Protein AF-A0A2V5MMM9-F1 (afdb_monomer_lite)

Radius of gyration: 22.58 Å; chains: 1; bounding box: 39×38×64 Å

Sequence (157 aa):
MYRELVSLNAQHQRDELFYAAVDGEMRTTLDNFLRVLIEQPDSLETARLLDYRHSYDYDLRVWNATDPQAPLQSVDKQSGKMSGGENQSPYFVAILASYLRAYQRHESRWKQPSLALVPIDEAFSKMDTGRIRDCIDAIQELDLQGVFSMSTELLRR

Foldseek 3Di:
DLLVLVVQVVVDDPPDDSQVVDDDPVNVVVVVLVCCCVVPVPDPVVVCSPPCVNSDDDWDWDDDPVDNVDDIDTLVVCVVPDDPAVNVVSVLVVLLVVLCVVQVLVDPDPDDDDLLEDEDEQPCVRHDPVVSVVSVVVCVVSVHHYDYHHDPVSVVD

Secondary structure (DSSP, 8-state):
-HHHHHHHHHHS-TTS-HHHH--THHHHHHHHHHHHHHH-TTSHHHHHHH-GGGG-----EE--SS-TTSPPEEHHHHTTTS-TTTTHHHHHHHHHHHHHHHTTTTSS---S----EEEETTTTTT--HHHHHHHHHHHHHTT-EEEE---TTTTT-

Structure (mmCIF, N/CA/C/O backbone):
data_AF-A0A2V5MMM9-F1
#
_entry.id   AF-A0A2V5MMM9-F1
#
loop_
_atom_site.group_PDB
_atom_site.id
_atom_site.type_symbol
_atom_site.label_atom_id
_atom_site.label_alt_id
_atom_site.label_comp_id
_atom_site.label_asym_id
_atom_site.label_entity_id
_atom_site.label_seq_id
_atom_site.pdbx_PDB_ins_code
_atom_site.Cartn_x
_atom_site.Cartn_y
_atom_site.Cartn_z
_atom_site.occupancy
_atom_site.B_iso_or_equiv
_atom_site.auth_seq_id
_atom_site.auth_comp_id
_atom_site.auth_asym_id
_atom_site.auth_atom_id
_atom_site.pdbx_PDB_model_num
ATOM 1 N N . MET A 1 1 ? 2.445 -3.695 25.470 1.00 55.09 1 MET A N 1
ATOM 2 C CA . MET A 1 1 ? 1.334 -3.741 26.439 1.00 55.09 1 MET A CA 1
ATOM 3 C C . MET A 1 1 ? -0.054 -3.949 25.837 1.00 55.09 1 MET A C 1
ATOM 5 O O . MET A 1 1 ? -0.468 -5.097 25.829 1.00 55.09 1 MET A O 1
ATOM 9 N N . TYR A 1 2 ? -0.780 -2.963 25.280 1.00 62.81 2 TYR A N 1
ATOM 10 C CA . TYR A 1 2 ? -2.129 -3.238 24.717 1.00 62.81 2 TYR A CA 1
ATOM 11 C C . TYR A 1 2 ? -2.123 -4.307 23.614 1.00 62.81 2 TYR A C 1
ATOM 13 O O . TYR A 1 2 ? -2.973 -5.191 23.583 1.00 62.81 2 TYR A O 1
ATOM 21 N N . ARG A 1 3 ? -1.090 -4.292 22.766 1.00 64.12 3 ARG A N 1
ATOM 22 C CA . ARG A 1 3 ? -0.850 -5.334 21.764 1.00 64.12 3 ARG A CA 1
ATOM 23 C C . ARG A 1 3 ? -0.660 -6.726 22.367 1.00 64.12 3 ARG A C 1
ATOM 25 O O . ARG A 1 3 ? -1.189 -7.692 21.833 1.00 64.12 3 ARG A O 1
ATOM 32 N N . GLU A 1 4 ? 0.090 -6.821 23.464 1.00 65.94 4 GLU A N 1
ATOM 33 C CA . GLU A 1 4 ? 0.335 -8.098 24.144 1.00 65.94 4 GLU A CA 1
ATOM 34 C C . GLU A 1 4 ? -0.971 -8.648 24.708 1.00 65.94 4 GLU A C 1
ATOM 36 O O . GLU A 1 4 ? -1.266 -9.816 24.482 1.00 65.94 4 GLU A O 1
ATOM 41 N N . LEU A 1 5 ? -1.805 -7.793 25.311 1.00 66.31 5 LEU A N 1
ATOM 42 C CA . LEU A 1 5 ? -3.145 -8.160 25.776 1.00 66.31 5 LEU A CA 1
ATOM 43 C C . LEU A 1 5 ? -4.028 -8.699 24.640 1.00 66.31 5 LEU A C 1
ATOM 45 O O . LEU A 1 5 ? -4.643 -9.750 24.801 1.00 66.31 5 LEU A O 1
ATOM 49 N N . VAL A 1 6 ? -4.055 -8.035 23.478 1.00 67.69 6 VAL A N 1
ATOM 50 C CA . VAL A 1 6 ? -4.818 -8.510 22.307 1.00 67.69 6 VAL A CA 1
ATOM 51 C C . VAL A 1 6 ? -4.263 -9.840 21.779 1.00 67.69 6 VAL A C 1
ATOM 53 O O . VAL A 1 6 ? -5.032 -10.750 21.476 1.00 67.69 6 VAL A O 1
ATOM 56 N N . SER A 1 7 ? -2.937 -9.994 21.706 1.00 65.19 7 SER A N 1
ATOM 57 C CA . SER A 1 7 ? -2.315 -11.243 21.244 1.00 65.19 7 SER A CA 1
ATOM 58 C C . SER A 1 7 ? -2.522 -12.417 22.205 1.00 65.19 7 SER A C 1
ATOM 60 O O . SER A 1 7 ? -2.774 -13.530 21.751 1.00 65.19 7 SER A O 1
ATOM 62 N N . LEU A 1 8 ? -2.477 -12.170 23.517 1.00 65.75 8 LEU A N 1
ATOM 63 C CA . LEU A 1 8 ? -2.738 -13.166 24.557 1.00 65.75 8 LEU A CA 1
ATOM 64 C C . LEU A 1 8 ? -4.209 -13.588 24.545 1.00 65.75 8 LEU A C 1
ATOM 66 O O . LEU A 1 8 ? -4.514 -14.768 24.689 1.00 65.75 8 LEU A O 1
ATOM 70 N N . ASN A 1 9 ? -5.125 -12.645 24.303 1.00 66.19 9 ASN A N 1
ATOM 71 C CA . ASN A 1 9 ? -6.545 -12.951 24.158 1.00 66.19 9 ASN A CA 1
ATOM 72 C C . ASN A 1 9 ? -6.806 -13.856 22.946 1.00 66.19 9 ASN A C 1
ATOM 74 O O . ASN A 1 9 ? -7.531 -14.836 23.064 1.00 66.19 9 ASN A O 1
ATOM 78 N N . ALA A 1 10 ? -6.154 -13.585 21.810 1.00 63.75 10 ALA A N 1
ATOM 79 C CA . ALA A 1 10 ? -6.273 -14.414 20.611 1.00 63.75 10 ALA A CA 1
ATOM 80 C C . ALA A 1 10 ? -5.719 -15.844 20.790 1.00 63.75 10 ALA A C 1
ATOM 82 O O . ALA A 1 10 ? -6.129 -16.752 20.067 1.00 63.75 10 ALA A O 1
ATOM 83 N N . GLN A 1 11 ? -4.784 -16.045 21.725 1.00 64.38 11 GLN A N 1
ATOM 84 C CA . GLN A 1 11 ? -4.196 -17.351 22.042 1.00 64.38 11 GLN A CA 1
ATOM 85 C C . GLN A 1 11 ? -5.021 -18.153 23.058 1.00 64.38 11 GLN A C 1
ATOM 87 O O . GLN A 1 11 ? -4.978 -19.385 23.032 1.00 64.38 11 GLN A O 1
ATOM 92 N N . HIS A 1 12 ? -5.789 -17.492 23.926 1.00 61.78 12 HIS A N 1
ATOM 93 C CA . HIS A 1 12 ? -6.671 -18.175 24.866 1.00 61.78 12 HIS A CA 1
ATOM 94 C C . HIS A 1 12 ? -7.948 -18.669 24.167 1.00 61.78 12 HIS A C 1
ATOM 96 O O . HIS A 1 12 ? -8.747 -17.899 23.636 1.00 61.78 12 HIS A O 1
ATOM 102 N N . GLN A 1 13 ? -8.133 -19.993 24.155 1.00 53.25 13 GLN A N 1
ATOM 103 C CA . GLN A 1 13 ? -9.363 -20.633 23.690 1.00 53.25 13 GLN A CA 1
ATOM 104 C C . GLN A 1 13 ? -10.554 -20.264 24.589 1.00 53.25 13 GLN A C 1
ATOM 106 O O . GLN A 1 13 ? -10.398 -19.996 25.776 1.00 53.25 13 GLN A O 1
ATOM 111 N N . ARG A 1 14 ? -11.748 -20.294 23.981 1.00 51.97 14 ARG A N 1
ATOM 112 C CA . ARG A 1 14 ? -13.072 -19.848 24.464 1.00 51.97 14 ARG A CA 1
ATOM 113 C C . ARG A 1 14 ? -13.515 -20.268 25.879 1.00 51.97 14 ARG A C 1
ATOM 115 O O . ARG A 1 14 ? -14.535 -19.748 26.323 1.00 51.97 14 ARG A O 1
ATOM 122 N N . ASP A 1 15 ? -12.798 -21.153 26.565 1.00 48.69 15 ASP A N 1
ATOM 123 C CA . ASP A 1 15 ? -13.303 -21.855 27.750 1.00 48.69 15 ASP A CA 1
ATOM 124 C C . ASP A 1 15 ? -12.700 -21.382 29.089 1.00 48.69 15 ASP A C 1
ATOM 126 O O . ASP A 1 15 ? -13.241 -21.712 30.143 1.00 48.69 15 ASP A O 1
ATOM 130 N N . GLU A 1 16 ? -11.652 -20.547 29.087 1.00 57.88 16 GLU A N 1
ATOM 131 C CA . GLU A 1 16 ? -11.095 -19.938 30.308 1.00 57.88 16 GLU A CA 1
ATOM 132 C C . GLU A 1 16 ? -11.277 -18.413 30.318 1.00 57.88 16 GLU A C 1
ATOM 134 O O . GLU A 1 16 ? -11.123 -17.732 29.302 1.00 57.88 16 GLU A O 1
ATOM 139 N N . LEU A 1 17 ? -11.606 -17.847 31.488 1.00 61.28 17 LEU A N 1
ATOM 140 C CA . LEU A 1 17 ? -11.683 -16.396 31.657 1.00 61.28 17 LEU A CA 1
ATOM 141 C C . LEU A 1 17 ? -10.287 -15.799 31.455 1.00 61.28 17 LEU A C 1
ATOM 143 O O . LEU A 1 17 ? -9.460 -15.837 32.359 1.00 61.28 17 LEU A O 1
ATOM 147 N N . PHE A 1 18 ? -10.065 -15.180 30.294 1.00 68.56 18 PHE A N 1
ATOM 148 C CA . PHE A 1 18 ? -8.869 -14.398 29.950 1.00 68.56 18 PHE A CA 1
ATOM 149 C C . PHE A 1 18 ? -8.390 -13.505 31.106 1.00 68.56 18 PHE A C 1
ATOM 151 O O . PHE A 1 18 ? -7.205 -13.411 31.396 1.00 68.56 18 PHE A O 1
ATOM 158 N N . TYR A 1 19 ? -9.334 -12.907 31.828 1.00 65.06 19 TYR A N 1
ATOM 159 C CA . TYR A 1 19 ? -9.080 -12.032 32.968 1.00 65.06 19 TYR A CA 1
ATOM 160 C C . TYR A 1 19 ? -8.394 -12.727 34.166 1.00 65.06 19 TYR A C 1
ATOM 162 O O . TYR A 1 19 ? -7.717 -12.072 34.951 1.00 65.06 19 TYR A O 1
ATOM 170 N N . ALA A 1 20 ? -8.560 -14.044 34.314 1.00 65.81 20 ALA A N 1
ATOM 171 C CA . ALA A 1 20 ? -7.916 -14.851 35.351 1.00 65.81 20 ALA A CA 1
ATOM 172 C C . ALA A 1 20 ? -6.514 -15.341 34.950 1.00 65.81 20 ALA A C 1
ATOM 174 O O . ALA A 1 20 ? -5.733 -15.699 35.825 1.00 65.81 20 ALA A O 1
ATOM 175 N N . ALA A 1 21 ? -6.197 -15.348 33.651 1.00 65.75 21 ALA A N 1
ATOM 176 C CA . ALA A 1 21 ? -4.900 -15.773 33.121 1.00 65.75 21 ALA A CA 1
ATOM 177 C C . ALA A 1 21 ? -3.867 -14.630 33.058 1.00 65.75 21 ALA A C 1
ATOM 179 O O . ALA A 1 21 ? -2.679 -14.869 32.844 1.00 65.75 21 ALA A O 1
ATOM 180 N N . VAL A 1 22 ? -4.315 -13.383 33.226 1.00 69.25 22 VAL A N 1
ATOM 181 C CA . VAL A 1 22 ? -3.474 -12.187 33.147 1.00 69.25 22 VAL A CA 1
ATOM 182 C C . VAL A 1 22 ? -3.094 -11.727 34.558 1.00 69.25 22 VAL A C 1
ATOM 184 O O . VAL A 1 22 ? -3.939 -11.226 35.300 1.00 69.25 22 VAL A O 1
ATOM 187 N N . ASP A 1 23 ? -1.811 -11.842 34.906 1.00 75.12 23 ASP A N 1
ATOM 188 C CA . ASP A 1 23 ? -1.265 -11.440 36.210 1.00 75.12 23 ASP A CA 1
ATOM 189 C C . ASP A 1 23 ? -0.315 -10.230 36.128 1.00 75.12 23 ASP A C 1
ATOM 191 O O . ASP A 1 23 ? 0.252 -9.896 35.084 1.00 75.12 23 ASP A O 1
ATOM 195 N N . GLY A 1 24 ? -0.139 -9.548 37.266 1.00 79.38 24 GLY A N 1
ATOM 196 C CA . GLY A 1 24 ? 0.830 -8.459 37.430 1.00 79.38 24 GLY A CA 1
ATOM 197 C C . GLY A 1 24 ? 0.507 -7.194 36.625 1.00 79.38 24 GLY A C 1
ATOM 198 O O . GLY A 1 24 ? -0.621 -6.704 36.622 1.00 79.38 24 GLY A O 1
ATOM 199 N N . GLU A 1 25 ? 1.515 -6.635 35.953 1.00 74.88 25 GLU A N 1
ATOM 200 C CA . GLU A 1 25 ? 1.443 -5.354 35.228 1.00 74.88 25 GLU A CA 1
ATOM 201 C C . GLU A 1 25 ? 0.417 -5.366 34.074 1.00 74.88 25 GLU A C 1
ATOM 203 O O . GLU A 1 25 ? -0.222 -4.352 33.769 1.00 74.88 25 GLU A O 1
ATOM 208 N N . MET A 1 26 ? 0.196 -6.533 33.459 1.00 72.12 26 MET A N 1
ATOM 209 C CA . MET A 1 26 ? -0.805 -6.692 32.401 1.00 72.12 26 MET A CA 1
ATOM 210 C C . MET A 1 26 ? -2.234 -6.595 32.940 1.00 72.12 26 MET A C 1
ATOM 212 O O . MET A 1 26 ? -3.103 -6.081 32.238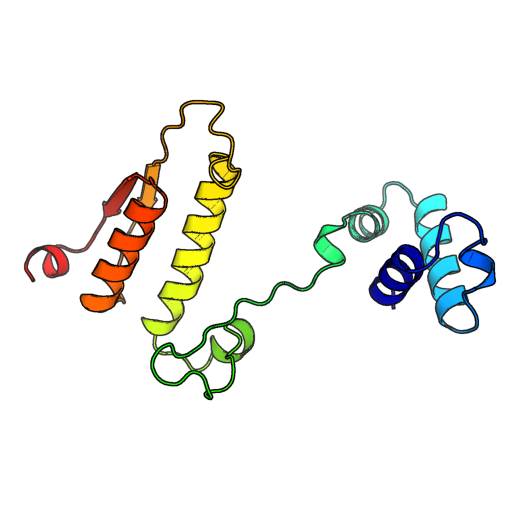 1.00 72.12 26 MET A O 1
ATOM 216 N N . ARG A 1 27 ? -2.477 -7.012 34.189 1.00 78.81 27 ARG A N 1
ATOM 217 C CA . ARG A 1 27 ? -3.795 -6.909 34.827 1.00 78.81 27 ARG A CA 1
ATOM 218 C C . ARG A 1 27 ? -4.163 -5.454 35.085 1.00 78.81 27 ARG A C 1
ATOM 220 O O . ARG A 1 27 ? -5.234 -5.015 34.691 1.00 78.81 27 ARG A O 1
ATOM 227 N N . THR A 1 28 ? -3.220 -4.671 35.606 1.00 81.75 28 THR A N 1
ATOM 228 C CA . THR A 1 28 ? -3.372 -3.214 35.758 1.00 81.75 28 THR A CA 1
ATOM 229 C C . THR A 1 28 ? -3.640 -2.524 34.419 1.00 81.75 28 THR A C 1
ATOM 231 O O . THR A 1 28 ? -4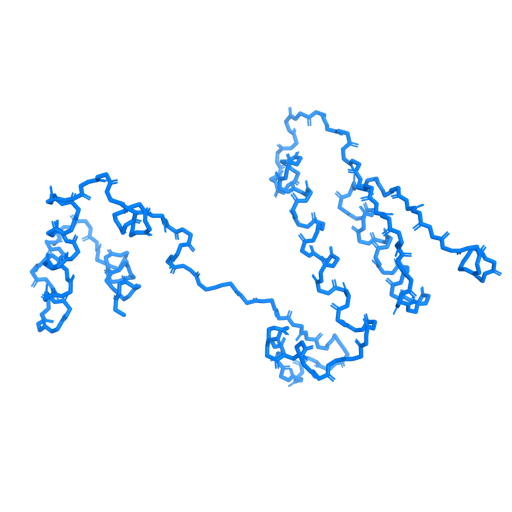.442 -1.594 34.331 1.00 81.75 28 THR A O 1
ATOM 234 N N . THR A 1 29 ? -2.979 -2.983 33.355 1.00 80.19 29 THR A N 1
ATOM 235 C CA . THR A 1 29 ? -3.190 -2.456 32.001 1.00 80.19 29 THR A CA 1
ATOM 236 C C . THR A 1 29 ? -4.587 -2.796 31.474 1.00 80.19 29 THR A C 1
ATOM 238 O O . THR A 1 29 ? -5.247 -1.930 30.903 1.00 80.19 29 THR A O 1
ATOM 241 N N . LEU A 1 30 ? -5.059 -4.026 31.697 1.00 80.75 30 LEU A N 1
ATOM 242 C CA . LEU A 1 30 ? -6.406 -4.472 31.338 1.00 80.75 30 LEU A CA 1
ATOM 243 C C . LEU A 1 30 ? -7.490 -3.723 32.127 1.00 80.75 30 LEU A C 1
ATOM 245 O O . LEU A 1 30 ? -8.505 -3.332 31.557 1.00 80.75 30 LEU A O 1
ATOM 249 N N . ASP A 1 31 ? -7.255 -3.452 33.407 1.00 84.75 31 ASP A N 1
ATOM 250 C CA . ASP A 1 31 ? -8.175 -2.679 34.246 1.00 84.75 31 ASP A CA 1
ATOM 251 C C . ASP A 1 31 ? -8.279 -1.232 33.781 1.00 84.75 31 ASP A C 1
ATOM 253 O O . ASP A 1 31 ? -9.379 -0.701 33.635 1.00 84.75 31 ASP A O 1
ATOM 257 N N . ASN A 1 32 ? -7.144 -0.602 33.473 1.00 84.12 32 ASN A N 1
ATOM 258 C CA . ASN A 1 32 ? -7.139 0.734 32.887 1.00 84.12 32 ASN A CA 1
ATOM 259 C C . ASN A 1 32 ? -7.844 0.758 31.524 1.00 84.12 32 ASN A C 1
ATOM 261 O O . ASN A 1 32 ? -8.595 1.696 31.265 1.00 84.12 32 ASN A O 1
ATOM 265 N N . PHE A 1 33 ? -7.646 -0.264 30.685 1.00 82.81 33 PHE A N 1
ATOM 266 C CA . PHE A 1 33 ? -8.345 -0.403 29.406 1.00 82.81 33 PHE A CA 1
ATOM 267 C C . PHE A 1 33 ? -9.864 -0.406 29.597 1.00 82.81 33 PHE A C 1
ATOM 269 O O . PHE A 1 33 ? -10.565 0.444 29.053 1.00 82.81 33 PHE A O 1
ATOM 276 N N . LEU A 1 34 ? -10.366 -1.343 30.409 1.00 84.75 34 LEU A N 1
ATOM 277 C CA . LEU A 1 34 ? -11.797 -1.510 30.656 1.00 84.75 34 LEU A CA 1
ATOM 278 C C . LEU A 1 34 ? -12.396 -0.270 31.320 1.00 84.75 34 LEU A C 1
ATOM 280 O O . LEU A 1 34 ? -13.491 0.148 30.949 1.00 84.75 34 LEU A O 1
ATOM 284 N N . ARG A 1 35 ? -11.665 0.359 32.247 1.00 86.88 35 ARG A N 1
ATOM 285 C CA . ARG A 1 35 ? -12.090 1.608 32.882 1.00 86.88 35 ARG A CA 1
ATOM 286 C C . ARG A 1 35 ? -12.291 2.721 31.856 1.00 86.88 35 ARG A C 1
ATOM 288 O O . ARG A 1 35 ? -13.337 3.357 31.871 1.00 86.88 35 ARG A O 1
ATOM 295 N N . VAL A 1 36 ? -11.332 2.939 30.952 1.00 85.06 36 VAL A N 1
ATOM 296 C CA . VAL A 1 36 ? -11.440 3.978 29.908 1.00 85.06 36 VAL A CA 1
ATOM 297 C C . VAL A 1 36 ? -12.637 3.715 28.988 1.00 85.06 36 VAL A C 1
ATOM 299 O O . VAL A 1 36 ? -13.395 4.641 28.703 1.00 85.06 36 VAL A O 1
ATOM 302 N N . LEU A 1 37 ? -12.865 2.454 28.603 1.00 84.31 37 LEU A N 1
ATOM 303 C CA . LEU A 1 37 ? -14.009 2.071 27.771 1.00 84.31 37 LEU A CA 1
ATOM 304 C C . LEU A 1 37 ? -15.367 2.314 28.451 1.00 84.31 37 LEU A C 1
ATOM 306 O O . LEU A 1 37 ? -16.322 2.694 27.777 1.00 84.31 37 LEU A O 1
ATOM 310 N N . ILE A 1 38 ? -15.463 2.083 29.765 1.00 86.94 38 ILE A N 1
ATOM 311 C CA . ILE A 1 38 ? -16.714 2.213 30.528 1.00 86.94 38 ILE A CA 1
ATOM 312 C C . ILE A 1 38 ? -16.980 3.667 30.933 1.00 86.94 38 ILE A C 1
ATOM 314 O O . ILE A 1 38 ? -18.105 4.145 30.809 1.00 86.94 38 ILE A O 1
ATOM 318 N N . GLU A 1 39 ? -15.966 4.371 31.438 1.00 88.62 39 GLU A N 1
ATOM 319 C CA . GLU A 1 39 ? -16.124 5.720 31.994 1.00 88.62 39 GLU A CA 1
ATOM 320 C C . GLU A 1 39 ? -16.161 6.805 30.913 1.00 88.62 39 GLU A C 1
ATOM 322 O O . GLU A 1 39 ? -16.742 7.868 31.132 1.00 88.62 39 GLU A O 1
ATOM 327 N N . GLN A 1 40 ? -15.532 6.567 29.757 1.00 86.81 40 GLN A N 1
ATOM 328 C CA . GLN A 1 40 ? -15.382 7.569 28.699 1.00 86.81 40 GLN A CA 1
ATOM 329 C C . GLN A 1 40 ? -15.633 6.982 27.298 1.00 86.81 40 GLN A C 1
ATOM 331 O O . GLN A 1 40 ? -14.742 7.039 26.441 1.00 86.81 40 GLN A O 1
ATOM 336 N N . PRO A 1 41 ? -16.834 6.439 27.025 1.00 78.56 41 PRO A N 1
ATOM 337 C CA . PRO A 1 41 ? -17.126 5.729 25.777 1.00 78.56 41 PRO A CA 1
ATOM 338 C C . PRO A 1 41 ? -16.963 6.602 24.521 1.00 78.56 41 PRO A C 1
ATOM 340 O O . PRO A 1 41 ? -16.512 6.109 23.493 1.00 78.56 41 PRO A O 1
ATOM 343 N N . ASP A 1 42 ? -17.240 7.905 24.620 1.00 84.12 42 ASP A N 1
ATOM 344 C CA . ASP A 1 42 ? -17.171 8.848 23.492 1.00 84.12 42 ASP A CA 1
ATOM 345 C C . ASP A 1 42 ? -15.843 9.626 23.413 1.00 84.12 42 ASP A C 1
ATOM 347 O O . ASP A 1 42 ? -15.713 10.590 22.655 1.00 84.12 42 ASP A O 1
ATOM 351 N N . SER A 1 43 ? -14.839 9.253 24.213 1.00 87.44 43 SER A N 1
ATOM 352 C CA . SER A 1 43 ? -13.541 9.931 24.175 1.00 87.44 43 SER A CA 1
ATOM 353 C C . SER A 1 43 ? -12.721 9.544 22.942 1.00 87.44 43 SER A C 1
ATOM 355 O O . SER A 1 43 ? -12.797 8.426 22.427 1.00 87.44 43 SER A O 1
ATOM 357 N N . LEU A 1 44 ? -11.855 10.462 22.500 1.00 82.44 44 LEU A N 1
ATOM 358 C CA . LEU A 1 44 ? -10.872 10.190 21.446 1.00 82.44 44 LEU A CA 1
ATOM 359 C C . LEU A 1 44 ? -9.942 9.021 21.816 1.00 82.44 44 LEU A C 1
ATOM 361 O O . LEU A 1 44 ? -9.521 8.269 20.941 1.00 82.44 44 LEU A O 1
ATOM 365 N N . GLU A 1 45 ? -9.637 8.862 23.104 1.00 81.19 45 GLU A N 1
ATOM 366 C CA . GLU A 1 45 ? -8.818 7.762 23.614 1.00 81.19 45 GLU A CA 1
ATOM 367 C C . GLU A 1 45 ? -9.537 6.417 23.469 1.00 81.19 45 GLU A C 1
ATOM 369 O O . GLU A 1 45 ? -8.955 5.474 22.937 1.00 81.19 45 GLU A O 1
ATOM 374 N N . THR A 1 46 ? -10.823 6.336 23.816 1.00 82.81 46 THR A N 1
ATOM 375 C CA . THR A 1 46 ? -11.643 5.138 23.572 1.00 82.81 46 THR A CA 1
ATOM 376 C C . THR A 1 46 ? -11.745 4.815 22.084 1.00 82.81 46 THR A C 1
ATOM 378 O O . THR A 1 46 ? -11.547 3.666 21.691 1.00 82.81 46 THR A O 1
ATOM 381 N N . ALA A 1 47 ? -11.966 5.821 21.232 1.00 82.75 47 ALA A N 1
ATOM 382 C CA . ALA A 1 47 ? -11.997 5.623 19.785 1.00 82.75 47 ALA A CA 1
ATOM 383 C C . ALA A 1 47 ? -10.668 5.063 19.242 1.00 82.75 47 ALA A C 1
ATOM 385 O O . ALA A 1 47 ? -10.678 4.166 18.404 1.00 82.75 47 ALA A O 1
ATOM 386 N N . ARG A 1 48 ? -9.523 5.541 19.749 1.00 82.06 48 ARG A N 1
ATOM 387 C CA . ARG A 1 48 ? -8.193 5.011 19.397 1.00 82.06 48 ARG A CA 1
ATOM 388 C C . ARG A 1 48 ? -7.973 3.587 19.897 1.00 82.06 48 ARG A C 1
ATOM 390 O O . ARG A 1 48 ? -7.416 2.777 19.166 1.00 82.06 48 ARG A O 1
ATOM 397 N N . LEU A 1 49 ? -8.393 3.290 21.126 1.00 80.19 49 LEU A N 1
ATOM 398 C CA . LEU A 1 49 ? -8.262 1.967 21.741 1.00 80.19 49 LEU A CA 1
ATOM 399 C C . LEU A 1 49 ? -9.119 0.905 21.037 1.00 80.19 49 LEU A C 1
ATOM 401 O O . LEU A 1 49 ? -8.703 -0.248 20.945 1.00 80.19 49 LEU A O 1
ATOM 405 N N . LEU A 1 50 ? -10.297 1.288 20.538 1.00 81.00 50 LEU A N 1
ATOM 406 C CA . LEU A 1 50 ? -11.206 0.405 19.801 1.00 81.00 50 LEU A CA 1
ATOM 407 C C . LEU A 1 50 ? -10.862 0.282 18.312 1.00 81.00 50 LEU A C 1
ATOM 409 O O . LEU A 1 50 ? -11.323 -0.646 17.643 1.00 81.00 50 LEU A O 1
ATOM 413 N N . ASP A 1 51 ? -10.057 1.194 17.771 1.00 82.31 51 ASP A N 1
ATOM 414 C CA . ASP A 1 51 ? -9.620 1.122 16.385 1.00 82.31 51 ASP A CA 1
ATOM 415 C C . ASP A 1 51 ? -8.501 0.085 16.223 1.00 82.31 51 ASP A C 1
ATOM 417 O O . ASP A 1 51 ? -7.317 0.318 16.485 1.00 82.31 51 ASP A O 1
ATOM 421 N N . TYR A 1 52 ? -8.900 -1.086 15.726 1.00 77.12 52 TYR A N 1
ATOM 422 C CA . TYR A 1 52 ? -8.022 -2.223 15.455 1.00 77.12 52 TYR A CA 1
ATOM 423 C C . TYR A 1 52 ? -6.810 -1.872 14.578 1.00 77.12 52 TYR A C 1
ATOM 425 O O . TYR A 1 52 ? -5.791 -2.562 14.642 1.00 77.12 52 TYR A O 1
ATOM 433 N N . ARG A 1 53 ? -6.871 -0.805 13.767 1.00 76.75 53 ARG A N 1
ATOM 434 C CA . ARG A 1 53 ? -5.746 -0.381 12.919 1.00 76.75 53 ARG A CA 1
ATOM 435 C C . ARG A 1 53 ? -4.530 0.027 13.745 1.00 76.75 53 ARG A C 1
ATOM 437 O O . ARG A 1 53 ? -3.414 -0.166 13.277 1.00 76.75 53 ARG A O 1
ATOM 444 N N . HIS A 1 54 ? -4.732 0.502 14.975 1.00 76.00 54 HIS A N 1
ATOM 445 C CA . HIS A 1 54 ? -3.657 0.843 15.911 1.00 76.00 54 HIS A CA 1
ATOM 446 C C . HIS A 1 54 ? -3.041 -0.372 16.622 1.00 76.00 54 HIS A C 1
ATOM 448 O O . HIS A 1 54 ? -2.060 -0.228 17.345 1.00 76.00 54 HIS A O 1
ATOM 454 N N . SER A 1 55 ? -3.585 -1.576 16.418 1.00 74.12 55 SER A N 1
ATOM 455 C CA . SER A 1 55 ? -3.040 -2.813 17.002 1.00 74.12 55 SER A CA 1
ATOM 456 C C . SER A 1 55 ? -1.930 -3.452 16.151 1.00 74.12 55 SER A C 1
ATOM 458 O O . SER A 1 55 ? -1.231 -4.362 16.613 1.00 74.12 55 SER A O 1
ATOM 460 N N . TYR A 1 56 ? -1.743 -2.979 14.915 1.00 74.94 56 TYR A N 1
ATOM 461 C CA . TYR A 1 56 ? -0.773 -3.511 13.961 1.00 74.94 56 TYR A CA 1
ATOM 462 C C . TYR A 1 56 ? 0.286 -2.468 13.599 1.00 74.94 56 TYR A C 1
ATOM 464 O O . TYR A 1 56 ? -0.029 -1.304 13.376 1.00 74.94 56 TYR A O 1
ATOM 472 N N . ASP A 1 57 ? 1.535 -2.926 13.499 1.00 76.25 57 ASP A N 1
ATOM 473 C CA . ASP A 1 57 ? 2.627 -2.158 12.908 1.00 76.25 57 ASP A CA 1
ATOM 474 C C . ASP A 1 57 ? 2.776 -2.662 11.480 1.00 76.25 57 ASP A C 1
ATOM 476 O O . ASP A 1 57 ? 2.916 -3.870 11.259 1.00 76.25 57 ASP A O 1
ATOM 480 N N . TYR A 1 58 ? 2.735 -1.743 10.528 1.00 76.94 58 TYR A N 1
ATOM 481 C CA . TYR A 1 58 ? 2.921 -2.041 9.118 1.00 76.94 58 TYR A CA 1
ATOM 482 C C . TYR A 1 58 ? 4.325 -1.591 8.729 1.00 76.94 58 TYR A C 1
ATOM 484 O O . TYR A 1 58 ? 4.713 -0.470 9.033 1.00 76.94 58 TYR A O 1
ATOM 492 N N . ASP A 1 59 ? 5.081 -2.472 8.082 1.00 82.38 59 ASP A N 1
ATOM 493 C CA . ASP A 1 59 ? 6.438 -2.197 7.613 1.00 82.38 59 ASP A CA 1
ATOM 494 C C . ASP A 1 59 ? 6.543 -2.678 6.169 1.00 82.38 59 ASP A C 1
ATOM 496 O O . ASP A 1 59 ? 6.249 -3.840 5.867 1.00 82.38 59 ASP A O 1
ATOM 500 N N . LEU A 1 60 ? 6.947 -1.780 5.275 1.00 82.88 60 LEU A N 1
ATOM 501 C CA . LEU A 1 60 ? 7.230 -2.128 3.892 1.00 82.88 60 LEU A CA 1
ATOM 502 C C . LEU A 1 60 ? 8.693 -2.550 3.793 1.00 82.88 60 LEU A C 1
ATOM 504 O O . LEU A 1 60 ? 9.598 -1.789 4.140 1.00 82.88 60 LEU A O 1
ATOM 508 N N . ARG A 1 61 ? 8.928 -3.769 3.307 1.00 84.31 61 ARG A N 1
ATOM 509 C CA . ARG A 1 61 ? 10.275 -4.328 3.182 1.00 84.31 61 ARG A CA 1
ATOM 510 C C . ARG A 1 61 ? 10.647 -4.548 1.732 1.00 84.31 61 ARG A C 1
ATOM 512 O O . ARG A 1 61 ? 9.851 -5.052 0.947 1.00 84.31 61 ARG A O 1
ATOM 519 N N . VAL A 1 62 ? 11.887 -4.207 1.417 1.00 82.19 62 VAL A N 1
ATOM 520 C CA . VAL A 1 62 ? 12.520 -4.439 0.125 1.00 82.19 62 VAL A CA 1
ATOM 521 C C . VAL A 1 62 ? 13.620 -5.473 0.316 1.00 82.19 62 VAL A C 1
ATOM 523 O O . VAL A 1 62 ? 14.325 -5.493 1.326 1.00 82.19 62 VAL A O 1
ATOM 526 N N . TRP A 1 63 ? 13.755 -6.351 -0.662 1.00 83.56 63 TRP A N 1
ATOM 527 C CA . TRP A 1 63 ? 14.797 -7.365 -0.721 1.00 83.56 63 TRP A CA 1
ATOM 528 C C . TRP A 1 63 ? 15.411 -7.383 -2.113 1.00 83.56 63 TRP A C 1
ATOM 530 O O . TRP A 1 63 ? 14.793 -6.932 -3.081 1.00 83.56 63 TRP A O 1
ATOM 540 N N . ASN A 1 64 ? 16.639 -7.882 -2.206 1.00 80.88 64 ASN A N 1
ATOM 541 C CA . ASN A 1 64 ? 17.315 -8.005 -3.482 1.00 80.88 64 ASN A CA 1
ATOM 542 C C . ASN A 1 64 ? 16.965 -9.353 -4.126 1.00 80.88 64 ASN A C 1
ATOM 544 O O . ASN A 1 64 ? 17.297 -10.405 -3.589 1.00 80.88 64 ASN A O 1
ATOM 548 N N . ALA A 1 65 ? 16.328 -9.322 -5.296 1.00 79.75 65 ALA A N 1
ATOM 549 C CA . ALA A 1 65 ? 15.986 -10.534 -6.034 1.00 79.75 65 ALA A CA 1
ATOM 550 C C . ALA A 1 65 ? 17.221 -11.294 -6.564 1.00 79.75 65 ALA A C 1
ATOM 552 O O . ALA A 1 65 ? 17.144 -12.505 -6.762 1.00 79.75 65 ALA A O 1
ATOM 553 N N . THR A 1 66 ? 18.354 -10.615 -6.790 1.00 84.19 66 THR A N 1
ATOM 554 C CA . THR A 1 66 ? 19.594 -11.245 -7.284 1.00 84.19 66 THR A CA 1
ATOM 555 C C . THR A 1 66 ? 20.483 -11.787 -6.169 1.00 84.19 66 THR A C 1
ATOM 557 O O . THR A 1 66 ? 21.297 -12.672 -6.423 1.00 84.19 66 THR A O 1
ATOM 560 N N . ASP A 1 67 ? 20.297 -11.306 -4.938 1.00 86.12 67 ASP A N 1
ATOM 561 C CA . ASP A 1 67 ? 20.948 -11.831 -3.737 1.00 86.12 67 ASP A CA 1
ATOM 562 C C . ASP A 1 67 ? 19.906 -12.101 -2.640 1.00 86.12 67 ASP A C 1
ATOM 564 O O . ASP A 1 67 ? 19.669 -11.253 -1.774 1.00 86.12 67 ASP A O 1
ATOM 568 N N . PRO A 1 68 ? 19.289 -13.296 -2.644 1.00 80.25 68 PRO A N 1
ATOM 569 C CA . PRO A 1 68 ? 18.295 -13.676 -1.645 1.00 80.25 68 PRO A CA 1
ATOM 570 C C . PRO A 1 68 ? 18.840 -13.783 -0.213 1.00 80.25 68 PRO A C 1
ATOM 572 O O . PRO A 1 68 ? 18.048 -13.899 0.720 1.00 80.25 68 PRO A O 1
ATOM 575 N N . GLN A 1 69 ? 20.168 -13.797 -0.023 1.00 85.25 69 GLN A N 1
ATOM 576 C CA . GLN A 1 69 ? 20.796 -13.823 1.304 1.00 85.25 69 GLN A CA 1
ATOM 577 C C . GLN A 1 69 ? 21.020 -12.415 1.871 1.00 85.25 69 GLN A C 1
ATOM 579 O O . GLN A 1 69 ? 21.338 -12.271 3.055 1.00 85.25 69 GLN A O 1
ATOM 584 N N . ALA A 1 70 ? 20.835 -11.371 1.058 1.00 82.69 70 ALA A N 1
ATOM 585 C CA . ALA A 1 70 ? 20.887 -9.999 1.526 1.00 82.69 70 ALA A CA 1
ATOM 586 C C . ALA A 1 70 ? 19.792 -9.742 2.584 1.00 82.69 70 ALA A C 1
ATOM 588 O O . ALA A 1 70 ? 18.669 -10.244 2.468 1.00 82.69 70 ALA A O 1
ATOM 589 N N . PRO A 1 71 ? 20.080 -8.937 3.624 1.00 80.44 71 PRO A N 1
ATOM 590 C CA . PRO A 1 71 ? 19.101 -8.649 4.662 1.00 80.44 71 PRO A CA 1
ATOM 591 C C . PRO A 1 71 ? 17.899 -7.900 4.081 1.00 80.44 71 PRO A C 1
ATOM 593 O O . PRO A 1 71 ? 18.069 -6.965 3.293 1.00 80.44 71 PRO A O 1
ATOM 596 N N . LEU A 1 72 ? 16.689 -8.264 4.525 1.00 82.00 72 LEU A N 1
ATOM 597 C CA . LEU A 1 72 ? 15.492 -7.477 4.231 1.00 82.00 72 LEU A CA 1
ATOM 598 C C . LEU A 1 72 ? 15.677 -6.065 4.773 1.00 82.00 72 LEU A C 1
ATOM 600 O O . LEU A 1 72 ? 16.060 -5.862 5.929 1.00 82.00 72 LEU A O 1
ATOM 604 N N . GLN A 1 73 ? 15.353 -5.092 3.941 1.00 81.00 73 GLN A N 1
ATOM 605 C CA . GLN A 1 73 ? 15.529 -3.695 4.263 1.00 81.00 73 GLN A CA 1
ATOM 606 C C . GLN A 1 73 ? 14.165 -3.041 4.466 1.00 81.00 73 GLN A C 1
ATOM 608 O O . GLN A 1 73 ? 13.291 -3.134 3.611 1.00 81.00 73 GLN A O 1
ATOM 613 N N . SER A 1 74 ? 13.964 -2.414 5.624 1.00 80.75 74 SER A N 1
ATOM 614 C CA . SER A 1 74 ? 12.740 -1.660 5.921 1.00 80.75 74 SER A CA 1
ATOM 615 C C . SER A 1 74 ? 12.809 -0.291 5.251 1.00 80.75 74 SER A C 1
ATOM 617 O O . SER A 1 74 ? 13.779 0.448 5.448 1.00 80.75 74 SER A O 1
ATOM 619 N N . VAL A 1 75 ? 11.767 0.049 4.493 1.00 78.88 75 VAL A N 1
ATOM 620 C CA . VAL A 1 75 ? 11.641 1.335 3.795 1.00 78.88 75 VAL A CA 1
ATOM 621 C C . VAL A 1 75 ? 11.628 2.488 4.797 1.00 78.88 75 VAL A C 1
ATOM 623 O O . VAL A 1 75 ? 12.355 3.463 4.605 1.00 78.88 75 VAL A O 1
ATOM 626 N N . ASP A 1 76 ? 10.912 2.347 5.915 1.00 74.31 76 ASP A N 1
ATOM 627 C CA . ASP A 1 76 ? 10.831 3.380 6.956 1.00 74.31 76 ASP A CA 1
ATOM 628 C C . ASP A 1 76 ? 12.205 3.700 7.557 1.00 74.31 76 ASP 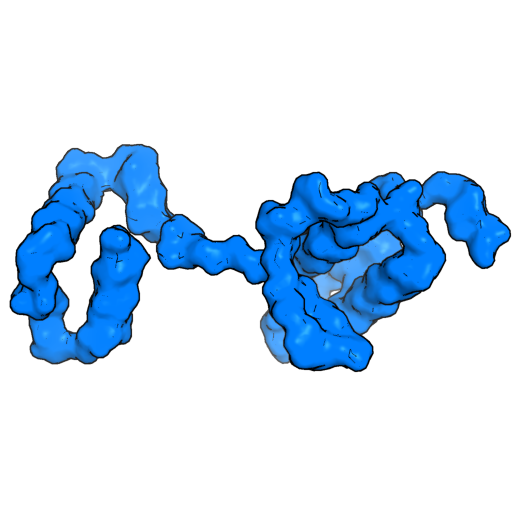A C 1
ATOM 630 O O . ASP A 1 76 ? 12.553 4.858 7.789 1.00 74.31 76 ASP A O 1
ATOM 634 N N . LYS A 1 77 ? 13.041 2.673 7.756 1.00 72.56 77 LYS A N 1
ATOM 635 C CA . LYS A 1 77 ? 14.400 2.837 8.298 1.00 72.56 77 LYS A CA 1
ATOM 636 C C . LYS A 1 77 ? 15.397 3.385 7.274 1.00 72.56 77 LYS A C 1
ATOM 638 O O . LYS A 1 77 ? 16.465 3.862 7.662 1.00 72.56 77 LYS A O 1
ATOM 643 N N . GLN A 1 78 ? 15.083 3.301 5.983 1.00 67.25 78 GLN A N 1
ATOM 644 C CA . GLN A 1 78 ? 15.981 3.674 4.889 1.00 67.25 78 GLN A CA 1
ATOM 645 C C . GLN A 1 78 ? 15.581 4.934 4.131 1.00 67.25 78 GLN A C 1
ATOM 647 O O . GLN A 1 78 ? 16.416 5.455 3.391 1.00 67.25 78 GLN A O 1
ATOM 652 N N . SER A 1 79 ? 14.380 5.477 4.353 1.00 59.12 79 SER A N 1
ATOM 653 C CA . SER A 1 79 ? 13.897 6.681 3.664 1.00 59.12 79 SER A CA 1
ATOM 654 C C . SER A 1 79 ? 14.853 7.881 3.782 1.00 59.12 79 SER A C 1
ATOM 656 O O . SER A 1 79 ? 14.835 8.756 2.921 1.00 59.12 79 SER A O 1
ATOM 658 N N . GLY A 1 80 ? 15.718 7.922 4.804 1.00 57.91 80 GLY A N 1
ATOM 659 C CA . GLY A 1 80 ? 16.754 8.953 4.967 1.00 57.91 80 GLY A CA 1
ATOM 660 C C . GLY A 1 80 ? 18.086 8.703 4.236 1.00 57.91 80 GLY A C 1
ATOM 661 O O . GLY A 1 80 ? 18.937 9.587 4.245 1.00 57.91 80 GLY A O 1
ATOM 662 N N . LYS A 1 81 ? 18.309 7.521 3.643 1.00 59.06 81 LYS A N 1
ATOM 663 C CA . LYS A 1 81 ? 19.589 7.106 3.018 1.00 59.06 81 LYS A CA 1
ATOM 664 C C . LYS A 1 81 ? 19.498 6.784 1.521 1.00 59.06 81 LYS A C 1
ATOM 666 O O . LYS A 1 81 ? 20.532 6.649 0.877 1.00 59.06 81 LYS A O 1
ATOM 671 N N . MET A 1 82 ? 18.292 6.631 0.991 1.00 56.81 82 MET A N 1
ATOM 672 C CA . MET A 1 82 ? 18.030 6.246 -0.399 1.00 56.81 82 MET A CA 1
ATOM 673 C C . MET A 1 82 ? 18.082 7.453 -1.349 1.00 56.81 82 MET A C 1
ATOM 675 O O . MET A 1 82 ? 17.726 8.572 -0.967 1.00 56.81 82 MET A O 1
ATOM 679 N N . SER A 1 83 ? 18.494 7.229 -2.602 1.00 57.72 83 SER A N 1
ATOM 680 C CA . SER A 1 83 ? 18.440 8.256 -3.652 1.00 57.72 83 SER A CA 1
ATOM 681 C C . SER A 1 83 ? 16.990 8.677 -3.938 1.00 57.72 83 SER A C 1
ATOM 683 O O . SER A 1 83 ? 16.046 7.912 -3.724 1.00 57.72 83 SER A O 1
ATOM 685 N N . GLY A 1 84 ? 16.785 9.894 -4.453 1.00 58.31 84 GLY A N 1
ATOM 686 C CA . GLY A 1 84 ? 15.454 10.442 -4.742 1.00 58.31 84 GLY A CA 1
ATOM 687 C C . GLY A 1 84 ? 14.571 9.534 -5.611 1.00 58.31 84 GLY A C 1
ATOM 688 O O . GLY A 1 84 ? 13.362 9.529 -5.409 1.00 58.31 84 GLY A O 1
ATOM 689 N N . GLY A 1 85 ? 15.162 8.744 -6.516 1.00 59.84 85 GLY A N 1
ATOM 690 C CA . GLY A 1 85 ? 14.448 7.764 -7.347 1.00 59.84 85 GLY A CA 1
ATOM 691 C C . GLY A 1 85 ? 14.196 6.413 -6.673 1.00 59.84 85 GLY A C 1
ATOM 692 O O . GLY A 1 85 ? 13.160 5.790 -6.904 1.00 59.84 85 GLY A O 1
ATOM 693 N N . GLU A 1 86 ? 15.090 5.977 -5.781 1.00 64.44 86 GLU A N 1
ATOM 694 C CA . GLU A 1 86 ? 14.925 4.721 -5.037 1.00 64.44 86 GLU A CA 1
ATOM 695 C C . GLU A 1 86 ? 13.787 4.803 -4.025 1.00 64.44 86 GLU A C 1
ATOM 697 O O . GLU A 1 86 ? 13.020 3.853 -3.868 1.00 64.44 86 GLU A O 1
ATOM 702 N N . ASN A 1 87 ? 13.625 5.983 -3.425 1.00 68.06 87 ASN A N 1
ATOM 703 C CA . ASN A 1 87 ? 12.529 6.279 -2.518 1.00 68.06 87 ASN A CA 1
ATOM 704 C C . ASN A 1 87 ? 11.155 6.222 -3.191 1.00 68.06 87 ASN A C 1
ATOM 706 O O . ASN A 1 87 ? 10.180 5.981 -2.493 1.00 68.06 87 ASN A O 1
ATOM 710 N N . GLN A 1 88 ? 11.035 6.433 -4.509 1.00 72.62 88 GLN A N 1
ATOM 711 C CA . GLN A 1 88 ? 9.719 6.564 -5.147 1.00 72.62 88 GLN A CA 1
ATOM 712 C C . GLN A 1 88 ? 9.001 5.234 -5.413 1.00 72.62 88 GLN A C 1
ATOM 714 O O . GLN A 1 88 ? 7.773 5.205 -5.365 1.00 72.62 88 GLN A O 1
ATOM 719 N N . SER A 1 89 ? 9.713 4.132 -5.670 1.00 79.69 89 SER A N 1
ATOM 720 C CA . SER A 1 89 ? 9.045 2.852 -5.974 1.00 79.69 89 SER A CA 1
ATOM 721 C C . SER A 1 89 ? 8.224 2.296 -4.804 1.00 79.69 89 SER A C 1
ATOM 723 O O . SER A 1 89 ? 7.098 1.870 -5.048 1.00 79.69 89 SER A O 1
ATOM 725 N N . PRO A 1 90 ? 8.692 2.355 -3.541 1.00 81.38 90 PRO A N 1
ATOM 726 C CA . PRO A 1 90 ? 7.861 2.028 -2.384 1.00 81.38 90 PRO A CA 1
ATOM 727 C C . PRO A 1 90 ? 6.530 2.795 -2.334 1.00 81.38 90 PRO A C 1
ATOM 729 O O . PRO A 1 90 ? 5.476 2.194 -2.125 1.00 81.38 90 PRO A O 1
ATOM 732 N N . TYR A 1 91 ? 6.555 4.109 -2.591 1.00 80.38 91 TYR A N 1
ATOM 733 C CA . TYR A 1 91 ? 5.333 4.919 -2.636 1.00 80.38 91 TYR A CA 1
ATOM 734 C C . TYR A 1 91 ? 4.424 4.512 -3.792 1.00 80.38 91 TYR A C 1
ATOM 736 O O . TYR A 1 91 ? 3.211 4.442 -3.619 1.00 80.38 91 TYR A O 1
ATOM 744 N N . PHE A 1 92 ? 4.998 4.200 -4.954 1.00 85.69 92 PHE A N 1
ATOM 745 C CA . PHE A 1 92 ? 4.235 3.727 -6.102 1.00 85.69 92 PHE A CA 1
ATOM 746 C C . PHE A 1 92 ? 3.494 2.419 -5.795 1.00 85.69 92 PHE A C 1
ATOM 748 O O . PHE A 1 92 ? 2.293 2.324 -6.037 1.00 85.69 92 PHE A O 1
ATOM 755 N N . VAL A 1 93 ? 4.161 1.450 -5.160 1.00 87.00 93 VAL A N 1
ATOM 756 C CA . VAL A 1 93 ? 3.526 0.199 -4.707 1.00 87.00 93 VAL A CA 1
ATOM 757 C C . VAL A 1 93 ? 2.375 0.482 -3.736 1.00 87.00 93 VAL A C 1
ATOM 759 O O . VAL A 1 93 ? 1.291 -0.084 -3.884 1.00 87.00 93 VAL A O 1
ATOM 762 N N . ALA A 1 94 ? 2.566 1.393 -2.777 1.00 87.31 94 ALA A N 1
ATOM 763 C CA . ALA A 1 94 ? 1.517 1.775 -1.830 1.00 87.31 94 ALA A CA 1
ATOM 764 C C . ALA A 1 94 ? 0.309 2.441 -2.520 1.00 87.31 94 ALA A C 1
ATOM 766 O O . ALA A 1 94 ? -0.844 2.162 -2.170 1.00 87.31 94 ALA A O 1
ATOM 767 N N . ILE A 1 95 ? 0.552 3.283 -3.529 1.00 88.38 95 ILE A N 1
ATOM 768 C CA . ILE A 1 95 ? -0.497 3.901 -4.349 1.00 88.38 95 ILE A CA 1
ATOM 769 C C . ILE A 1 95 ? -1.295 2.823 -5.090 1.00 88.38 95 ILE A C 1
ATOM 771 O O . ILE A 1 95 ? -2.524 2.804 -5.002 1.00 88.38 95 ILE A O 1
ATOM 775 N N . LEU A 1 96 ? -0.624 1.885 -5.764 1.00 89.62 96 LEU A N 1
ATOM 776 C CA . LEU A 1 96 ? -1.300 0.804 -6.486 1.00 89.62 96 LEU A CA 1
ATOM 777 C C . LEU A 1 96 ? -2.121 -0.092 -5.558 1.00 89.62 96 LEU A C 1
ATOM 779 O O . LEU A 1 96 ? -3.278 -0.389 -5.857 1.00 89.62 96 LEU A O 1
ATOM 783 N N . ALA A 1 97 ? -1.572 -0.462 -4.399 1.00 89.31 97 ALA A N 1
ATOM 784 C CA . ALA A 1 97 ? -2.298 -1.228 -3.389 1.00 89.31 97 ALA A CA 1
ATOM 785 C C . ALA A 1 97 ? -3.568 -0.494 -2.920 1.00 89.31 97 ALA A C 1
ATOM 787 O O . ALA A 1 97 ? -4.626 -1.108 -2.750 1.00 89.31 97 ALA A O 1
ATOM 788 N N . SER A 1 98 ? -3.489 0.832 -2.778 1.00 89.56 98 SER A N 1
ATOM 789 C CA . SER A 1 98 ? -4.635 1.672 -2.421 1.00 89.56 98 SER A CA 1
ATOM 790 C C . SER A 1 98 ? -5.719 1.640 -3.501 1.00 89.56 98 SER A C 1
ATOM 792 O O . SER A 1 98 ? -6.894 1.457 -3.178 1.00 89.56 98 SER A O 1
ATOM 794 N N . TYR A 1 99 ? -5.346 1.729 -4.781 1.00 91.06 99 TYR A N 1
ATOM 795 C CA . TYR A 1 99 ? -6.295 1.623 -5.896 1.00 91.06 99 TYR A CA 1
ATOM 796 C C . TYR A 1 99 ? -6.915 0.229 -6.019 1.00 91.06 99 TYR A C 1
ATOM 798 O O . TYR A 1 99 ? -8.128 0.114 -6.189 1.00 91.06 99 TYR A O 1
ATOM 806 N N . LEU A 1 100 ? -6.130 -0.840 -5.858 1.00 88.38 100 LEU A N 1
ATOM 807 C CA . LEU A 1 100 ? -6.652 -2.211 -5.820 1.00 88.38 100 LEU A CA 1
ATOM 808 C C . LEU A 1 100 ? -7.692 -2.398 -4.716 1.00 88.38 100 LEU A C 1
ATOM 810 O O . LEU A 1 100 ? -8.705 -3.081 -4.902 1.00 88.38 100 LEU A O 1
ATOM 814 N N . ARG A 1 101 ? -7.453 -1.792 -3.550 1.00 86.62 101 ARG A N 1
ATOM 815 C CA . ARG A 1 101 ? -8.405 -1.819 -2.443 1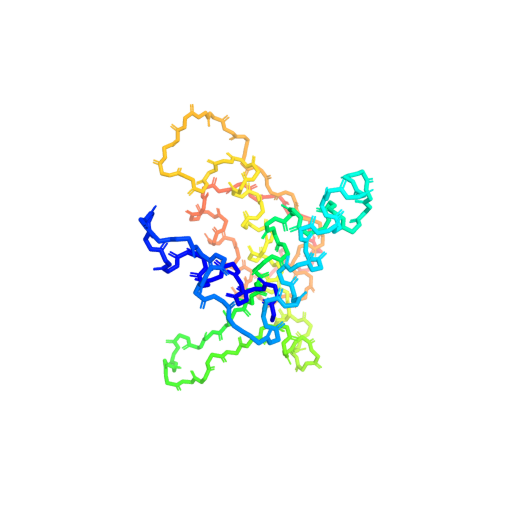.00 86.62 101 ARG A CA 1
ATOM 816 C C . ARG A 1 101 ? -9.650 -0.996 -2.760 1.00 86.62 101 ARG A C 1
ATOM 818 O O . ARG A 1 101 ? -10.751 -1.507 -2.570 1.00 86.62 101 ARG A O 1
ATOM 825 N N . ALA A 1 102 ? -9.484 0.224 -3.271 1.00 88.06 102 ALA A N 1
ATOM 826 C CA . ALA A 1 102 ? -10.581 1.130 -3.614 1.00 88.06 102 ALA A CA 1
ATOM 827 C C . ALA A 1 102 ? -11.511 0.542 -4.685 1.00 88.06 102 ALA A C 1
ATOM 829 O O . ALA A 1 102 ? -12.730 0.623 -4.558 1.00 88.06 102 ALA A O 1
ATOM 830 N N . TYR A 1 103 ? -10.945 -0.123 -5.694 1.00 87.69 103 TYR A N 1
ATOM 831 C CA . TYR A 1 103 ? -11.705 -0.810 -6.736 1.00 87.69 103 TYR A CA 1
ATOM 832 C C . TYR A 1 103 ? -12.159 -2.223 -6.347 1.00 87.69 103 TYR A C 1
ATOM 834 O O . TYR A 1 103 ? -12.761 -2.904 -7.169 1.00 87.69 103 TYR A O 1
ATOM 842 N N . GLN A 1 104 ? -11.887 -2.676 -5.115 1.00 83.38 104 GLN A N 1
ATOM 843 C CA . GLN A 1 104 ? -12.214 -4.027 -4.632 1.00 83.38 104 GLN A CA 1
ATOM 844 C C . GLN A 1 104 ? -11.624 -5.154 -5.505 1.00 83.38 104 GLN A C 1
ATOM 846 O O . GLN A 1 104 ? -12.148 -6.262 -5.559 1.00 83.38 104 GLN A O 1
ATOM 851 N N . ARG A 1 105 ? -10.492 -4.883 -6.163 1.00 79.50 105 ARG A N 1
ATOM 852 C CA . ARG A 1 105 ? -9.804 -5.796 -7.092 1.00 79.50 105 ARG A CA 1
ATOM 853 C C . ARG A 1 105 ? -8.787 -6.724 -6.439 1.00 79.50 105 ARG A C 1
ATOM 855 O O . ARG A 1 105 ? -8.283 -7.639 -7.071 1.00 79.50 105 ARG A O 1
ATOM 862 N N . HIS A 1 106 ? -8.502 -6.502 -5.163 1.00 74.12 106 HIS A N 1
ATOM 863 C CA . HIS A 1 106 ? -7.640 -7.358 -4.352 1.00 74.12 106 HIS A CA 1
ATOM 864 C C . HIS A 1 106 ? -8.297 -8.700 -3.957 1.00 74.12 106 HIS A C 1
ATOM 866 O O . HIS A 1 106 ? -7.598 -9.595 -3.491 1.00 74.12 106 HIS A O 1
ATOM 872 N N . GLU A 1 107 ? -9.618 -8.863 -4.118 1.00 70.38 107 GLU A N 1
ATOM 873 C CA . GLU A 1 107 ? -10.316 -10.121 -3.823 1.00 70.38 107 GLU A CA 1
ATOM 874 C C . GLU A 1 107 ? -10.514 -10.962 -5.094 1.00 70.38 107 GLU A C 1
ATOM 876 O O . GLU A 1 107 ? -10.970 -10.475 -6.124 1.00 70.38 107 GLU A O 1
ATOM 881 N N . SER A 1 108 ? -10.243 -12.269 -5.002 1.00 60.62 108 SER A N 1
ATOM 882 C CA . SER A 1 108 ? -10.279 -13.236 -6.119 1.00 60.62 108 SER A CA 1
ATOM 883 C C . SER A 1 108 ? -11.670 -13.432 -6.767 1.00 60.62 108 SER A C 1
ATOM 885 O O . SER A 1 108 ? -11.831 -14.203 -7.711 1.00 60.62 108 SER A O 1
ATOM 887 N N . ARG A 1 109 ? -12.708 -12.724 -6.304 1.00 53.78 109 ARG A N 1
ATOM 888 C CA . ARG A 1 109 ? -14.058 -12.755 -6.881 1.00 53.78 109 ARG A CA 1
ATOM 889 C C . ARG A 1 109 ? -14.424 -11.393 -7.449 1.00 53.78 109 ARG A C 1
ATOM 891 O O . ARG A 1 109 ? -15.102 -10.599 -6.804 1.00 53.78 109 ARG A O 1
ATOM 898 N N . TRP A 1 110 ? -14.025 -11.192 -8.698 1.00 64.50 110 TRP A N 1
ATOM 899 C CA . TRP A 1 110 ? -14.520 -10.163 -9.605 1.00 64.50 110 TRP A CA 1
ATOM 900 C C . TRP A 1 110 ? -16.051 -10.161 -9.603 1.00 64.50 110 TRP A C 1
ATOM 902 O O . TRP A 1 110 ? -16.681 -10.991 -10.257 1.00 64.50 110 TRP A O 1
ATOM 912 N N . LYS A 1 111 ? -16.666 -9.279 -8.812 1.00 57.69 111 LYS A N 1
ATOM 913 C CA . LYS A 1 111 ? -18.129 -9.203 -8.709 1.00 57.69 111 LYS A CA 1
ATOM 914 C C . LYS A 1 111 ? -18.726 -7.979 -9.381 1.00 57.69 111 LYS A C 1
ATOM 916 O O . LYS A 1 111 ? -19.922 -8.009 -9.651 1.00 57.69 111 LYS A O 1
ATOM 921 N N . GLN A 1 112 ? -17.950 -6.933 -9.669 1.00 66.62 112 GLN A N 1
ATOM 922 C CA . GLN A 1 112 ? -18.479 -5.722 -10.300 1.00 66.62 112 GLN A CA 1
ATOM 923 C C . GLN A 1 112 ? -17.452 -5.083 -11.246 1.00 66.62 112 GLN A C 1
ATOM 925 O O . GLN A 1 112 ? -16.267 -5.042 -10.912 1.00 66.62 112 GLN A O 1
ATOM 930 N N . PRO A 1 113 ? -17.881 -4.591 -12.423 1.00 73.06 113 PRO A N 1
ATOM 931 C CA . PRO A 1 113 ? -17.013 -3.818 -13.301 1.00 73.06 113 PRO A CA 1
ATOM 932 C C . PRO A 1 113 ? -16.576 -2.525 -12.598 1.00 73.06 113 PRO A C 1
ATOM 934 O O . PRO A 1 113 ? -17.390 -1.825 -11.999 1.00 73.06 113 PRO A O 1
ATOM 937 N N . SER A 1 114 ? -15.289 -2.199 -12.691 1.00 82.12 114 SER A N 1
ATOM 938 C CA . SER A 1 114 ? -14.693 -0.985 -12.125 1.00 82.12 114 SER A CA 1
ATOM 939 C C . SER A 1 114 ? -13.880 -0.261 -13.190 1.00 82.12 114 SER A C 1
ATOM 941 O O . SER A 1 114 ? -13.243 -0.922 -14.006 1.00 82.12 114 SER A O 1
ATOM 943 N N . LEU A 1 115 ? -13.821 1.071 -13.131 1.00 86.25 115 LEU A N 1
ATOM 944 C CA . LEU A 1 115 ? -13.030 1.874 -14.072 1.00 86.25 115 LEU A CA 1
ATOM 945 C C . LEU A 1 115 ? -11.527 1.536 -14.030 1.00 86.25 115 LEU A C 1
ATOM 947 O O . LEU A 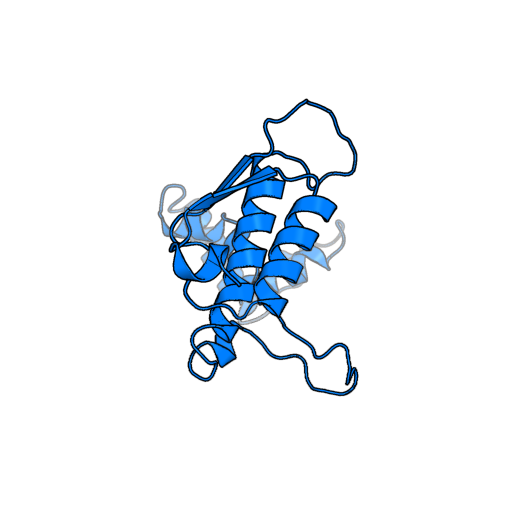1 115 ? -10.866 1.608 -15.058 1.00 86.25 115 LEU A O 1
ATOM 951 N N . ALA A 1 116 ? -11.007 1.139 -12.859 1.00 88.50 116 ALA A N 1
ATOM 952 C CA . ALA A 1 116 ? -9.619 0.706 -12.663 1.00 88.50 116 ALA A CA 1
ATOM 953 C C . ALA A 1 116 ? -8.556 1.742 -13.081 1.00 88.50 116 ALA A C 1
ATOM 955 O O . ALA A 1 116 ? -7.435 1.374 -13.414 1.00 88.50 116 ALA A O 1
ATOM 956 N N . LEU A 1 117 ? -8.899 3.032 -13.071 1.00 92.94 117 LEU A N 1
ATOM 957 C CA . LEU A 1 117 ? -8.054 4.101 -13.596 1.00 92.94 117 LEU A CA 1
ATOM 958 C C . LEU A 1 117 ? -7.145 4.685 -12.511 1.00 92.94 117 LEU A C 1
ATOM 960 O O . LEU A 1 117 ? -7.595 5.027 -11.421 1.00 92.94 117 LEU A O 1
ATOM 964 N N . VAL A 1 118 ? -5.862 4.822 -12.830 1.00 92.69 118 VAL A N 1
ATOM 965 C CA . VAL A 1 118 ? -4.814 5.311 -11.932 1.00 92.69 118 VAL A CA 1
ATOM 966 C C . VAL A 1 118 ? -4.192 6.564 -12.555 1.00 92.69 118 VAL A C 1
ATOM 968 O O . VAL A 1 118 ? -3.267 6.448 -13.361 1.00 92.69 118 VAL A O 1
ATOM 971 N N . PRO A 1 119 ? -4.706 7.766 -12.236 1.00 91.25 119 PRO A N 1
ATOM 972 C CA . PRO A 1 119 ? -4.115 9.016 -12.681 1.00 91.25 119 PRO A CA 1
ATOM 973 C C . PRO A 1 119 ? -2.910 9.368 -11.801 1.00 91.25 119 PRO A C 1
ATOM 975 O O . PRO A 1 119 ? -3.019 9.393 -10.573 1.00 91.25 119 PRO A O 1
ATOM 978 N N . ILE A 1 120 ? -1.768 9.653 -12.423 1.00 87.62 120 ILE A N 1
ATOM 979 C CA . ILE A 1 120 ? -0.552 10.098 -11.734 1.00 87.62 120 ILE A CA 1
ATOM 980 C C . ILE A 1 120 ? 0.001 11.319 -12.458 1.00 87.62 120 ILE A C 1
ATOM 982 O O . ILE A 1 120 ? 0.325 11.261 -13.646 1.00 87.62 120 ILE A O 1
ATOM 986 N N . ASP A 1 121 ? 0.108 12.417 -11.718 1.00 85.69 121 ASP A N 1
ATOM 987 C CA . ASP A 1 121 ? 0.751 13.638 -12.187 1.00 85.69 121 ASP A CA 1
ATOM 988 C C . ASP A 1 121 ? 2.244 13.643 -11.851 1.00 85.69 121 ASP A C 1
ATOM 990 O O . ASP A 1 121 ? 2.664 13.035 -10.863 1.00 85.69 121 ASP A O 1
ATOM 994 N N . GLU A 1 122 ? 3.038 14.300 -12.697 1.00 80.75 122 GLU A N 1
ATOM 995 C CA . GLU A 1 122 ? 4.507 14.307 -12.643 1.00 80.75 122 GLU A CA 1
ATOM 996 C C . GLU A 1 122 ? 5.109 12.903 -12.468 1.00 80.75 122 GLU A C 1
ATOM 998 O O . GLU A 1 122 ? 6.093 12.677 -11.741 1.00 80.75 122 GLU A O 1
ATOM 1003 N N . ALA A 1 123 ? 4.482 11.940 -13.147 1.00 77.50 123 ALA A N 1
ATOM 1004 C CA . ALA A 1 123 ? 4.847 10.544 -13.103 1.00 77.50 123 ALA A CA 1
ATOM 1005 C C . ALA A 1 123 ? 6.297 10.390 -13.559 1.00 77.50 123 ALA A C 1
ATOM 1007 O O . ALA A 1 123 ? 6.731 10.971 -14.555 1.00 77.50 123 ALA A O 1
ATOM 1008 N N . PHE A 1 124 ? 7.043 9.575 -12.816 1.00 76.56 124 PHE A N 1
ATOM 1009 C CA . PHE A 1 124 ? 8.383 9.140 -13.195 1.00 76.56 124 PHE A CA 1
ATOM 1010 C C . PHE A 1 124 ? 9.456 10.235 -13.295 1.00 76.56 124 PHE A C 1
ATOM 1012 O O . PHE A 1 124 ? 10.578 9.951 -13.708 1.00 76.56 124 PHE A O 1
ATOM 1019 N N . SER A 1 125 ? 9.169 11.458 -12.839 1.00 71.06 125 SER A N 1
ATOM 1020 C CA . SER A 1 125 ? 10.089 12.606 -12.887 1.00 71.06 125 SER A CA 1
ATOM 1021 C C . SER A 1 125 ? 11.450 12.371 -12.210 1.00 71.06 125 SER A C 1
ATOM 1023 O O . SER A 1 125 ? 12.425 13.048 -12.531 1.00 71.06 125 SER A O 1
ATOM 1025 N N . LYS A 1 126 ? 11.541 11.410 -11.279 1.00 70.00 126 LYS A N 1
ATOM 1026 C CA . LYS A 1 126 ? 12.779 11.043 -10.565 1.00 70.00 126 LYS A CA 1
ATOM 1027 C C . LYS A 1 126 ? 13.179 9.576 -10.739 1.00 70.00 126 LYS A C 1
ATOM 1029 O O . LYS A 1 126 ? 14.064 9.112 -10.022 1.00 70.00 126 LYS A O 1
ATOM 1034 N N . MET A 1 127 ? 12.538 8.843 -11.648 1.00 72.75 127 MET A N 1
ATOM 1035 C CA . MET A 1 127 ? 12.822 7.427 -11.896 1.00 72.75 127 MET A CA 1
ATOM 1036 C C . MET A 1 127 ? 13.646 7.240 -13.172 1.00 72.75 127 MET A C 1
ATOM 1038 O O . MET A 1 127 ? 13.496 7.983 -14.139 1.00 72.75 127 MET A O 1
ATOM 1042 N N . ASP A 1 128 ? 14.517 6.231 -13.178 1.00 76.50 128 ASP A N 1
ATOM 1043 C CA . ASP A 1 128 ? 15.177 5.784 -14.404 1.00 76.50 128 ASP A CA 1
ATOM 1044 C C . ASP A 1 128 ? 14.212 4.993 -15.306 1.00 76.50 128 ASP A C 1
ATOM 1046 O O . ASP A 1 128 ? 13.190 4.473 -14.859 1.00 76.50 128 ASP A O 1
ATOM 1050 N N . THR A 1 129 ? 14.550 4.876 -16.592 1.00 76.50 129 THR A N 1
ATOM 1051 C CA . THR A 1 129 ? 13.715 4.209 -17.604 1.00 76.50 129 THR A CA 1
ATOM 1052 C C . THR A 1 129 ? 13.406 2.741 -17.281 1.00 76.50 129 THR A C 1
ATOM 1054 O O . THR A 1 129 ? 12.355 2.246 -17.685 1.00 76.50 129 THR A O 1
ATOM 1057 N N . GLY A 1 130 ? 14.285 2.041 -16.554 1.00 79.62 130 GLY A N 1
ATOM 1058 C CA . GLY A 1 130 ? 14.046 0.658 -16.134 1.00 79.62 130 GLY A CA 1
ATOM 1059 C C . GLY A 1 130 ? 12.903 0.581 -15.126 1.00 79.62 130 GLY A C 1
ATOM 1060 O O . GLY A 1 130 ? 11.918 -0.111 -15.355 1.00 79.62 130 GLY A O 1
ATOM 1061 N N . ARG A 1 131 ? 12.966 1.405 -14.079 1.00 77.69 131 ARG A N 1
ATOM 1062 C CA . ARG A 1 131 ? 11.930 1.476 -13.037 1.00 77.69 131 ARG A CA 1
ATOM 1063 C C . ARG A 1 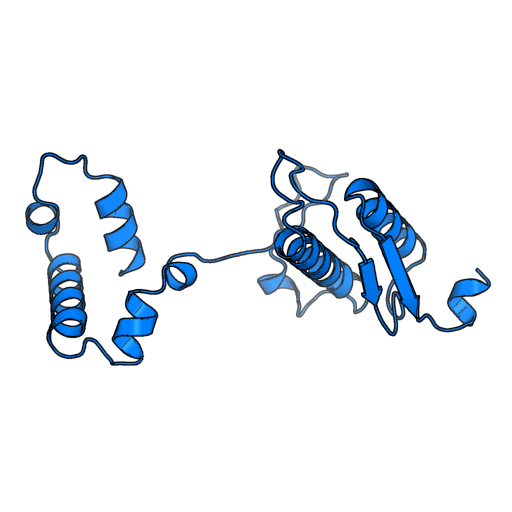131 ? 10.585 1.945 -13.577 1.00 77.69 131 ARG A C 1
ATOM 1065 O O . ARG A 1 131 ? 9.550 1.505 -13.086 1.00 77.69 131 ARG A O 1
ATOM 1072 N N . ILE A 1 132 ? 10.587 2.828 -14.578 1.00 83.25 132 ILE A N 1
ATOM 1073 C CA . ILE A 1 132 ? 9.359 3.252 -15.271 1.00 83.25 132 ILE A CA 1
ATOM 1074 C C . ILE A 1 132 ? 8.673 2.051 -15.916 1.00 83.25 132 ILE A C 1
ATOM 1076 O O . ILE A 1 132 ? 7.468 1.878 -15.747 1.00 83.25 132 ILE A O 1
ATOM 1080 N N . ARG A 1 133 ? 9.439 1.216 -16.628 1.00 86.19 133 ARG A N 1
ATOM 1081 C CA . ARG A 1 133 ? 8.920 -0.003 -17.250 1.00 86.19 133 ARG A CA 1
ATOM 1082 C C . ARG A 1 133 ? 8.341 -0.942 -16.199 1.00 86.19 133 ARG A C 1
ATOM 1084 O O . ARG A 1 133 ? 7.179 -1.298 -16.324 1.00 86.19 133 ARG A O 1
ATOM 1091 N N . ASP A 1 134 ? 9.086 -1.220 -15.131 1.00 87.31 134 ASP A N 1
ATOM 1092 C CA . ASP A 1 134 ? 8.617 -2.090 -14.044 1.00 87.31 134 ASP A CA 1
ATOM 1093 C C . ASP A 1 134 ? 7.308 -1.573 -13.417 1.00 87.31 134 ASP A C 1
ATOM 1095 O O . ASP A 1 134 ? 6.407 -2.341 -13.085 1.00 87.31 134 ASP A O 1
ATOM 1099 N N . CYS A 1 135 ? 7.167 -0.251 -13.279 1.00 86.56 135 CYS A N 1
ATOM 1100 C CA . CYS A 1 135 ? 5.951 0.379 -12.767 1.00 86.56 135 CYS A CA 1
ATOM 1101 C C . CYS A 1 135 ? 4.756 0.234 -13.723 1.00 86.56 135 CYS A C 1
ATOM 1103 O O . CYS A 1 135 ? 3.628 0.016 -13.274 1.00 86.56 135 CYS A O 1
ATOM 1105 N N . ILE A 1 136 ? 4.986 0.378 -15.030 1.00 88.19 136 ILE A N 1
ATOM 1106 C CA . ILE A 1 136 ? 3.954 0.194 -16.057 1.00 88.19 136 ILE A CA 1
ATOM 1107 C C . ILE A 1 136 ? 3.533 -1.277 -16.123 1.00 88.19 136 ILE A C 1
ATOM 1109 O O . ILE A 1 136 ? 2.334 -1.556 -16.140 1.00 88.19 136 ILE A O 1
ATOM 1113 N N . ASP A 1 137 ? 4.495 -2.197 -16.102 1.00 90.62 137 ASP A N 1
ATOM 1114 C CA . ASP A 1 137 ? 4.248 -3.639 -16.126 1.00 90.62 137 ASP A CA 1
ATOM 1115 C C . ASP A 1 137 ? 3.430 -4.055 -14.891 1.00 90.62 137 ASP A C 1
ATOM 1117 O O . ASP A 1 137 ? 2.400 -4.713 -15.027 1.00 90.62 137 ASP A O 1
ATOM 1121 N N . ALA A 1 138 ? 3.774 -3.548 -13.701 1.00 89.69 138 ALA A N 1
ATOM 1122 C CA . ALA A 1 138 ? 2.994 -3.779 -12.484 1.00 89.69 138 ALA A CA 1
ATOM 1123 C C . ALA A 1 138 ? 1.544 -3.269 -12.589 1.00 89.69 138 ALA A C 1
ATOM 1125 O O . ALA A 1 138 ? 0.620 -3.929 -12.119 1.00 89.69 138 ALA A O 1
ATOM 1126 N N . ILE A 1 139 ? 1.309 -2.104 -13.206 1.00 90.69 139 ILE A N 1
ATOM 1127 C CA . ILE A 1 139 ? -0.055 -1.596 -13.442 1.00 90.69 139 ILE A CA 1
ATOM 1128 C C . ILE A 1 139 ? -0.847 -2.563 -14.327 1.00 90.69 139 ILE A C 1
ATOM 1130 O O . ILE A 1 139 ? -1.999 -2.863 -14.012 1.00 90.69 139 ILE A O 1
ATOM 1134 N N . GLN A 1 140 ? -0.229 -3.074 -15.392 1.00 88.75 140 GLN A N 1
ATOM 1135 C CA . GLN A 1 140 ? -0.867 -4.008 -16.320 1.00 88.75 140 GLN A CA 1
ATOM 1136 C C . GLN A 1 140 ? -1.153 -5.367 -15.673 1.00 88.75 140 GLN A C 1
ATOM 1138 O O . GLN A 1 140 ? -2.254 -5.892 -15.827 1.00 88.75 140 GLN A O 1
ATOM 1143 N N . GLU A 1 141 ? -0.209 -5.920 -14.908 1.00 89.50 141 GLU A N 1
ATOM 1144 C CA . GLU A 1 141 ? -0.385 -7.189 -14.186 1.00 89.50 141 GLU A CA 1
ATOM 1145 C C . GLU A 1 141 ? -1.525 -7.131 -13.160 1.00 89.50 141 GLU A C 1
ATOM 1147 O O . GLU A 1 141 ? -2.202 -8.126 -12.902 1.00 89.50 141 GLU A O 1
ATOM 1152 N N . LEU A 1 142 ? -1.771 -5.946 -12.602 1.00 88.19 142 LEU A N 1
ATOM 1153 C CA . LEU A 1 142 ? -2.863 -5.668 -11.671 1.00 88.19 142 LEU A CA 1
ATOM 1154 C C . LEU A 1 142 ? -4.199 -5.337 -12.367 1.00 88.19 142 LEU A C 1
ATOM 1156 O O . LEU A 1 142 ? -5.176 -4.980 -11.699 1.00 88.19 142 LEU A O 1
ATOM 1160 N N . ASP A 1 143 ? -4.245 -5.445 -13.699 1.00 88.00 143 ASP A N 1
ATOM 1161 C CA . ASP A 1 143 ? -5.356 -5.061 -14.578 1.00 88.00 143 ASP A CA 1
ATOM 1162 C C . ASP A 1 143 ? -5.774 -3.580 -14.432 1.00 88.00 143 ASP A C 1
ATOM 1164 O O . ASP A 1 143 ? -6.895 -3.187 -14.748 1.00 88.00 143 ASP A O 1
ATOM 1168 N N . LEU A 1 144 ? -4.890 -2.724 -13.918 1.00 89.94 144 LEU A N 1
ATOM 1169 C CA . LEU A 1 144 ? -5.142 -1.295 -13.752 1.00 89.94 144 LEU A CA 1
ATOM 1170 C C . LEU A 1 144 ? -4.826 -0.531 -15.048 1.00 89.94 144 LEU A C 1
ATOM 1172 O O . LEU A 1 144 ? -4.011 -0.939 -15.871 1.00 89.94 144 LEU A O 1
ATOM 1176 N N . GLN A 1 145 ? -5.463 0.624 -15.218 1.00 91.31 145 GLN A N 1
ATOM 1177 C CA . GLN A 1 145 ? -5.293 1.513 -16.365 1.00 91.31 145 GLN A CA 1
ATOM 1178 C C . GLN A 1 145 ? -4.589 2.795 -15.920 1.00 91.31 145 GLN A C 1
ATOM 1180 O O . GLN A 1 145 ? -5.191 3.657 -15.281 1.00 91.31 145 GLN A O 1
ATOM 1185 N N . GLY A 1 146 ? -3.303 2.926 -16.241 1.00 90.38 146 GLY A N 1
ATOM 1186 C CA . GLY A 1 146 ? -2.508 4.104 -15.895 1.00 90.38 146 GLY A CA 1
ATOM 1187 C C . GLY A 1 146 ? -2.763 5.294 -16.823 1.00 90.38 146 GLY A C 1
ATOM 1188 O O . GLY A 1 146 ? -2.734 5.147 -18.044 1.00 90.38 146 GLY A O 1
ATOM 1189 N N . VAL A 1 147 ? -2.963 6.483 -16.249 1.00 91.25 147 VAL A N 1
ATOM 1190 C CA . VAL A 1 147 ? -2.973 7.765 -16.971 1.00 91.25 147 VAL A CA 1
ATOM 1191 C C . VAL A 1 147 ? -1.888 8.648 -16.378 1.00 91.25 147 VAL A C 1
ATOM 1193 O O . VAL A 1 147 ? -1.972 9.045 -15.218 1.00 91.25 147 VAL A O 1
ATOM 1196 N N . PHE A 1 148 ? -0.868 8.955 -17.172 1.00 88.75 148 PHE A N 1
ATOM 1197 C CA . PHE A 1 148 ? 0.334 9.626 -16.687 1.00 88.75 148 PHE A CA 1
ATOM 1198 C C . PHE A 1 148 ? 0.497 11.001 -17.326 1.00 88.75 148 PHE A C 1
ATOM 1200 O O . PHE A 1 148 ? 0.421 11.141 -18.546 1.00 88.75 148 PHE A O 1
ATOM 1207 N N . SER A 1 149 ? 0.774 12.002 -16.496 1.00 87.75 149 SER A N 1
ATOM 1208 C CA . SER A 1 149 ? 1.365 13.270 -16.921 1.00 87.75 149 SER A CA 1
ATOM 1209 C C . SER A 1 149 ? 2.868 13.189 -16.657 1.00 87.75 149 SER A C 1
ATOM 1211 O O . SER A 1 149 ? 3.286 12.834 -15.556 1.00 87.75 149 SER A O 1
ATOM 1213 N N . MET A 1 150 ? 3.680 13.427 -17.687 1.00 82.00 150 MET A N 1
ATOM 1214 C CA . MET A 1 150 ? 5.140 13.311 -17.632 1.00 82.00 150 MET A CA 1
ATOM 1215 C C . MET A 1 150 ? 5.797 14.402 -18.476 1.00 82.00 150 MET A C 1
ATOM 1217 O O . MET A 1 150 ? 5.265 14.813 -19.511 1.00 82.00 150 MET A O 1
ATOM 1221 N N . SER A 1 151 ? 6.978 14.856 -18.056 1.00 73.88 151 SER A N 1
ATOM 1222 C CA . SER A 1 151 ? 7.737 15.868 -18.788 1.00 73.88 151 SER A CA 1
ATOM 1223 C C . SER A 1 151 ? 8.168 15.345 -20.167 1.00 73.88 151 SER A C 1
ATOM 1225 O O . SER A 1 151 ? 8.584 14.193 -20.314 1.00 73.88 151 SER A O 1
ATOM 1227 N N . THR A 1 152 ? 8.132 16.208 -21.187 1.00 65.00 152 THR A N 1
ATOM 1228 C CA . THR A 1 152 ? 8.364 15.851 -22.602 1.00 65.00 152 THR A CA 1
ATOM 1229 C C . THR A 1 152 ? 9.704 15.153 -22.870 1.00 65.00 152 THR A C 1
ATOM 1231 O O . THR A 1 152 ? 9.825 14.405 -23.838 1.00 65.00 152 THR A O 1
ATOM 1234 N N . GLU A 1 153 ? 10.717 15.369 -22.028 1.00 61.97 153 GLU A N 1
ATOM 1235 C CA . GLU A 1 153 ? 12.034 14.735 -22.177 1.00 61.97 153 GLU A CA 1
ATOM 1236 C C . GLU A 1 153 ? 12.013 13.217 -21.952 1.00 61.97 153 GLU A C 1
ATOM 1238 O O . GLU A 1 153 ? 12.803 12.502 -22.567 1.00 61.97 153 GLU A O 1
ATOM 1243 N N . LEU A 1 154 ? 11.081 12.714 -21.135 1.00 58.50 154 LEU A N 1
ATOM 1244 C CA . LEU A 1 154 ? 10.915 11.282 -20.867 1.00 58.50 154 LEU A CA 1
ATOM 1245 C C . LEU A 1 154 ? 10.134 10.558 -21.976 1.00 58.50 154 LEU A C 1
ATOM 1247 O O . LEU A 1 154 ? 10.276 9.353 -22.121 1.00 58.50 154 LEU A O 1
ATOM 1251 N N . LEU A 1 155 ? 9.344 11.278 -22.786 1.00 58.00 155 LEU A N 1
ATOM 1252 C CA . LEU A 1 155 ? 8.607 10.718 -23.934 1.00 58.00 155 LEU A CA 1
ATOM 1253 C C . LEU A 1 155 ? 9.489 10.504 -25.176 1.00 58.00 155 LEU A C 1
ATOM 1255 O O . LEU A 1 155 ? 9.057 9.874 -26.138 1.00 58.00 155 LEU A O 1
ATOM 1259 N N . ARG A 1 156 ? 10.694 11.088 -25.198 1.00 49.50 156 ARG A N 1
ATOM 1260 C CA . ARG A 1 156 ? 11.610 11.078 -26.354 1.00 49.50 156 ARG A CA 1
ATOM 1261 C C . ARG A 1 156 ? 12.790 10.110 -26.207 1.00 49.50 156 ARG A C 1
ATOM 1263 O O . ARG A 1 156 ? 13.637 10.083 -27.099 1.00 49.50 156 ARG A O 1
ATOM 1270 N N . ARG A 1 157 ? 12.867 9.369 -25.101 1.00 48.47 157 ARG A N 1
ATOM 1271 C CA . ARG A 1 157 ? 13.868 8.324 -24.842 1.00 48.47 157 ARG A CA 1
ATOM 1272 C C . ARG A 1 157 ? 13.209 6.957 -24.871 1.00 48.47 157 ARG A C 1
ATOM 1274 O O . ARG A 1 157 ? 13.887 6.023 -25.343 1.00 48.47 157 ARG A O 1
#

pLDDT: mean 76.82, std 11.11, range [48.47, 92.94]